Protein AF-A0A939UMG5-F1 (afdb_monomer_lite)

Structure (mmCIF, N/CA/C/O backbone):
data_AF-A0A939UMG5-F1
#
_entry.id   AF-A0A939UMG5-F1
#
loop_
_atom_site.group_PDB
_atom_site.id
_atom_site.type_symbol
_atom_site.label_atom_id
_atom_site.label_alt_id
_atom_site.label_comp_id
_atom_site.label_asym_id
_atom_site.label_entity_id
_atom_site.label_seq_id
_atom_site.pdbx_PDB_ins_code
_atom_site.Cartn_x
_atom_site.Cartn_y
_atom_site.Cartn_z
_atom_site.occupancy
_atom_site.B_iso_or_equiv
_atom_site.auth_seq_id
_atom_site.auth_comp_id
_atom_site.auth_asym_id
_atom_site.auth_atom_id
_atom_site.pdbx_PDB_model_num
ATOM 1 N N . MET A 1 1 ? -20.425 -11.086 -0.701 1.00 51.06 1 MET A N 1
ATOM 2 C CA . MET A 1 1 ? -19.229 -10.986 0.169 1.00 51.06 1 MET A CA 1
ATOM 3 C C . MET A 1 1 ? -19.312 -9.875 1.226 1.00 51.06 1 MET A C 1
ATOM 5 O O . MET A 1 1 ? -18.709 -10.043 2.275 1.00 51.06 1 MET A O 1
ATOM 9 N N . HIS A 1 2 ? -20.118 -8.818 1.044 1.00 55.41 2 HIS A N 1
ATOM 10 C CA . HIS A 1 2 ? -20.210 -7.667 1.972 1.00 55.41 2 HIS A CA 1
ATOM 11 C C . HIS A 1 2 ? -20.643 -7.969 3.425 1.00 55.41 2 HIS A C 1
ATOM 13 O O . HIS A 1 2 ? -20.358 -7.189 4.329 1.00 55.41 2 HIS A O 1
ATOM 19 N N . SER A 1 3 ? -21.323 -9.092 3.695 1.00 56.47 3 SER A N 1
ATOM 20 C CA . SER A 1 3 ? -21.768 -9.406 5.064 1.00 56.47 3 SER A CA 1
ATOM 21 C C . SER A 1 3 ? -20.622 -9.811 5.996 1.00 56.47 3 SER A C 1
ATOM 23 O O . SER A 1 3 ? -20.719 -9.555 7.191 1.00 56.47 3 SER A O 1
ATOM 25 N N . LEU A 1 4 ? -19.566 -10.456 5.486 1.00 62.69 4 LEU A N 1
ATOM 26 C CA . LEU A 1 4 ? -18.461 -10.941 6.323 1.00 62.69 4 LEU A CA 1
ATOM 27 C C . LEU A 1 4 ? -17.476 -9.820 6.663 1.00 62.69 4 LEU A C 1
ATOM 29 O O . LEU A 1 4 ? -17.076 -9.707 7.819 1.00 62.69 4 LEU A O 1
ATOM 33 N N . ASP A 1 5 ? -17.165 -8.952 5.699 1.00 66.94 5 ASP A N 1
ATOM 34 C CA . ASP A 1 5 ? -16.306 -7.782 5.919 1.00 66.94 5 ASP A CA 1
ATOM 35 C C . ASP A 1 5 ? -16.873 -6.857 7.011 1.00 66.94 5 ASP A C 1
ATOM 37 O O . ASP A 1 5 ? -16.186 -6.480 7.961 1.00 66.94 5 ASP A O 1
ATOM 41 N N . ASN A 1 6 ? -18.182 -6.595 6.973 1.00 71.06 6 ASN A N 1
ATOM 42 C CA . ASN A 1 6 ? -18.859 -5.810 8.006 1.00 71.06 6 ASN A CA 1
ATOM 43 C C . ASN A 1 6 ? -18.797 -6.459 9.401 1.00 71.06 6 ASN A C 1
ATOM 45 O O . ASN A 1 6 ? -18.692 -5.759 10.409 1.00 71.06 6 ASN A O 1
ATOM 49 N N . ILE A 1 7 ? -18.827 -7.792 9.492 1.00 79.19 7 ILE A N 1
ATOM 50 C CA . ILE A 1 7 ? -18.702 -8.501 10.775 1.00 79.19 7 ILE A CA 1
ATOM 51 C C . ILE A 1 7 ? -17.271 -8.396 11.307 1.00 79.19 7 ILE A C 1
ATOM 53 O O . ILE A 1 7 ? -17.081 -8.098 12.489 1.00 79.19 7 ILE A O 1
ATOM 57 N N . VAL A 1 8 ? -16.272 -8.623 10.449 1.00 80.12 8 VAL A N 1
ATOM 58 C CA . VAL A 1 8 ? -14.850 -8.550 10.815 1.00 80.12 8 VAL A CA 1
ATOM 59 C C . VAL A 1 8 ? -14.499 -7.137 11.266 1.00 80.12 8 VAL A C 1
ATOM 61 O O . VAL A 1 8 ? -14.010 -6.960 12.378 1.00 80.12 8 VAL A O 1
ATOM 64 N N . THR A 1 9 ? -14.851 -6.119 10.487 1.00 75.44 9 THR A N 1
ATOM 65 C CA . THR A 1 9 ? -14.602 -4.711 10.834 1.00 75.44 9 THR A CA 1
ATOM 66 C C . THR A 1 9 ? -15.313 -4.286 12.117 1.00 75.44 9 THR A C 1
ATOM 68 O O . THR A 1 9 ? -14.725 -3.597 12.949 1.00 75.44 9 THR A O 1
ATOM 71 N N . THR A 1 10 ? -16.547 -4.743 12.349 1.00 79.31 10 THR A N 1
ATOM 72 C CA . THR A 1 10 ? -17.262 -4.470 13.606 1.00 79.31 10 THR A CA 1
ATOM 73 C C . THR A 1 10 ? -16.567 -5.111 14.806 1.00 79.31 10 THR A C 1
ATOM 75 O O . THR A 1 10 ? -16.496 -4.500 15.873 1.00 79.31 10 THR A O 1
ATOM 78 N N . LYS A 1 11 ? -16.039 -6.334 14.662 1.00 80.81 11 LYS A N 1
ATOM 79 C CA . LYS A 1 11 ? -15.252 -6.980 15.722 1.00 80.81 11 LYS A CA 1
ATOM 80 C C . LYS A 1 11 ? -13.907 -6.284 15.937 1.00 80.81 11 LYS A C 1
ATOM 82 O O . LYS A 1 11 ? -13.538 -6.071 17.086 1.00 80.81 11 LYS A O 1
ATOM 87 N N . LEU A 1 12 ? -13.232 -5.860 14.869 1.00 80.12 12 LEU A N 1
ATOM 88 C CA . LEU A 1 12 ? -11.976 -5.107 14.947 1.00 80.12 12 LEU A CA 1
ATOM 89 C C . LEU A 1 12 ? -12.153 -3.775 15.685 1.00 80.12 12 LEU A C 1
ATOM 91 O O . LEU A 1 12 ? -11.343 -3.445 16.541 1.00 80.12 12 LEU A O 1
ATOM 95 N N . LYS A 1 13 ? -13.261 -3.057 15.454 1.00 77.50 13 LYS A N 1
ATOM 96 C CA . LYS A 1 13 ? -13.594 -1.831 16.207 1.00 77.50 13 LYS A CA 1
ATOM 97 C C . LYS A 1 13 ? -13.796 -2.070 17.706 1.00 77.50 13 LYS A C 1
ATOM 99 O O . LYS A 1 13 ? -13.646 -1.143 18.493 1.00 77.50 13 LYS A O 1
ATOM 104 N N . LYS A 1 14 ? -14.161 -3.291 18.110 1.00 82.75 14 LYS A N 1
ATOM 105 C CA . LYS A 1 14 ? -14.330 -3.670 19.522 1.00 82.75 14 LYS A CA 1
ATOM 106 C C . LYS A 1 14 ? -13.019 -4.109 20.182 1.00 82.75 14 LYS A C 1
ATOM 108 O O . LYS A 1 14 ? -12.993 -4.252 21.405 1.00 82.75 14 LYS A O 1
ATOM 113 N N . TRP A 1 15 ? -11.955 -4.329 19.410 1.00 83.06 15 TRP A N 1
ATOM 114 C CA . TRP A 1 15 ? -10.658 -4.736 19.938 1.00 83.06 15 TRP A CA 1
ATOM 115 C C . TRP A 1 15 ? -9.959 -3.547 20.605 1.00 83.06 15 TRP A C 1
ATOM 117 O O . TRP A 1 15 ? -9.555 -2.584 19.955 1.00 83.06 15 TRP A O 1
ATOM 127 N N . GLN A 1 16 ? -9.833 -3.624 21.930 1.00 81.62 16 GLN A N 1
ATOM 128 C CA . GLN A 1 16 ? -9.319 -2.536 22.765 1.00 81.62 16 GLN A CA 1
ATOM 129 C C . GLN A 1 16 ? -7.852 -2.196 22.474 1.00 81.62 16 GLN A C 1
ATOM 131 O O . GLN A 1 16 ? -7.505 -1.021 22.430 1.00 81.62 16 GLN A O 1
ATOM 136 N N . GLU A 1 17 ? -7.000 -3.196 22.228 1.00 80.25 17 GLU A N 1
ATOM 137 C CA . GLU A 1 17 ? -5.571 -2.978 21.952 1.00 80.25 17 GLU A CA 1
ATOM 138 C C . GLU A 1 17 ? -5.366 -2.234 20.632 1.00 80.25 17 GLU A C 1
ATOM 140 O O . GLU A 1 17 ? -4.631 -1.252 20.582 1.00 80.25 17 GLU A O 1
ATOM 145 N N . LEU A 1 18 ? -6.092 -2.632 19.582 1.00 81.19 18 LEU A N 1
ATOM 146 C CA . LEU A 1 18 ? -6.075 -1.938 18.296 1.00 81.19 18 LEU A CA 1
ATOM 147 C C . LEU A 1 18 ? -6.561 -0.490 18.454 1.00 81.19 18 LEU A C 1
ATOM 149 O O . LEU A 1 18 ? -5.918 0.434 17.959 1.00 81.19 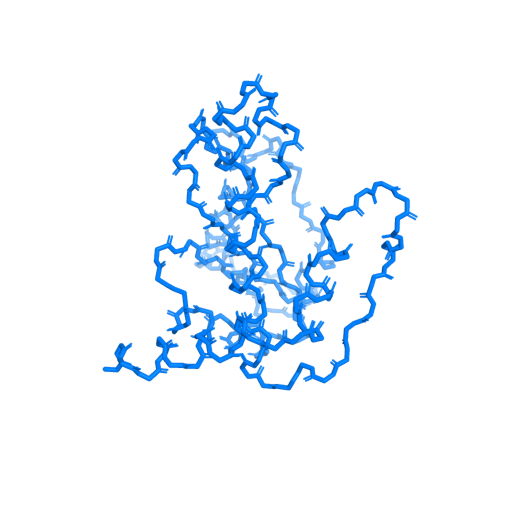18 LEU A O 1
ATOM 153 N N . GLY A 1 19 ? -7.657 -0.272 19.187 1.00 79.62 19 GLY A N 1
ATOM 154 C CA . GLY A 1 19 ? -8.150 1.073 19.495 1.00 79.62 19 GLY A CA 1
ATOM 155 C C . GLY A 1 19 ? -7.126 1.928 20.251 1.00 79.62 19 GLY A C 1
ATOM 156 O O . GLY A 1 19 ? -6.932 3.098 19.911 1.00 79.62 19 GLY A O 1
ATOM 157 N N . ALA A 1 20 ? -6.422 1.339 21.222 1.00 81.25 20 ALA A N 1
ATOM 158 C CA . ALA A 1 20 ? -5.357 2.004 21.967 1.00 81.25 20 ALA A CA 1
ATOM 159 C C . ALA A 1 20 ? -4.198 2.414 21.042 1.00 81.25 20 ALA A C 1
ATOM 161 O O . ALA A 1 20 ? -3.797 3.580 21.060 1.00 81.25 20 ALA A O 1
ATOM 162 N N . VAL A 1 21 ? -3.736 1.515 20.164 1.00 81.62 21 VAL A N 1
ATOM 163 C CA . VAL A 1 21 ? -2.689 1.809 19.168 1.00 81.62 21 VAL A CA 1
ATOM 164 C C . VAL A 1 21 ? -3.125 2.928 18.218 1.00 81.62 21 VAL A C 1
ATOM 166 O O . VAL A 1 21 ? -2.378 3.883 18.021 1.00 81.62 21 VAL A O 1
ATOM 169 N N . LEU A 1 22 ? -4.347 2.874 17.678 1.00 80.19 22 LEU A N 1
ATOM 170 C CA . LEU A 1 22 ? -4.861 3.903 16.763 1.00 80.19 22 LEU A CA 1
ATOM 171 C C . LEU A 1 22 ? -5.002 5.278 17.423 1.00 80.19 22 LEU A C 1
ATOM 173 O O . LEU A 1 22 ? -4.745 6.303 16.787 1.00 80.19 22 LEU A O 1
ATOM 177 N N . SER A 1 23 ? -5.419 5.313 18.690 1.00 76.81 23 SER A N 1
ATOM 178 C CA . SER A 1 23 ? -5.499 6.563 19.447 1.00 76.81 23 SER A CA 1
ATOM 179 C C . SER A 1 23 ? -4.111 7.159 19.697 1.00 76.81 23 SER A C 1
ATOM 181 O O . SER A 1 23 ? -3.932 8.362 19.504 1.00 76.81 23 SER A O 1
ATOM 183 N N . GLY A 1 24 ? -3.124 6.310 20.012 1.00 74.94 24 GLY A N 1
ATOM 184 C CA . GLY A 1 24 ? -1.731 6.698 20.221 1.00 74.94 24 GLY A CA 1
ATOM 185 C C . GLY A 1 24 ? -1.027 7.180 18.952 1.00 74.94 24 GLY A C 1
ATOM 186 O O . GLY A 1 24 ? -0.290 8.155 19.014 1.00 74.94 24 GLY A O 1
ATOM 187 N N . LEU A 1 25 ? -1.303 6.572 17.791 1.00 73.81 25 LEU A N 1
ATOM 188 C CA . LEU A 1 25 ? -0.665 6.938 16.516 1.00 73.81 25 LEU A CA 1
ATOM 189 C C . LEU A 1 25 ? -1.085 8.323 15.990 1.00 73.81 25 LEU A C 1
ATOM 191 O O . LEU A 1 25 ? -0.503 8.825 15.033 1.00 73.81 25 LEU A O 1
ATOM 195 N N . GLY A 1 26 ? -2.135 8.920 16.562 1.00 61.84 26 GLY A N 1
ATOM 196 C CA . GLY A 1 26 ? -2.707 10.177 16.089 1.00 61.84 26 GLY A CA 1
ATOM 197 C C . GLY A 1 26 ? -2.912 11.238 17.166 1.00 61.84 26 GLY A C 1
ATOM 198 O O . GLY A 1 26 ? -3.745 12.116 16.936 1.00 61.84 26 GLY A O 1
ATOM 199 N N . GLN A 1 27 ? -2.250 11.127 18.320 1.00 59.72 27 GLN A N 1
ATOM 200 C CA . GLN A 1 27 ? -2.218 12.158 19.360 1.00 59.72 27 GLN A CA 1
ATOM 201 C C . GLN A 1 27 ? -0.785 12.675 19.548 1.00 59.72 27 GLN A C 1
ATOM 203 O O . GLN A 1 27 ? 0.095 11.918 19.940 1.00 59.72 27 GLN A O 1
ATOM 208 N N . ASP A 1 28 ? -0.632 13.977 19.307 1.00 50.16 28 ASP A N 1
ATOM 209 C CA . ASP A 1 28 ? 0.455 14.874 19.710 1.00 50.16 28 ASP A CA 1
ATOM 210 C C . ASP A 1 28 ? 1.895 14.603 19.246 1.00 50.16 28 ASP A C 1
ATOM 212 O O . ASP A 1 28 ? 2.455 13.512 19.330 1.00 50.16 28 ASP A O 1
ATOM 216 N N . GLU A 1 29 ? 2.530 15.713 18.864 1.00 53.00 29 GLU A N 1
ATOM 217 C CA . GLU A 1 29 ? 3.898 15.928 18.366 1.00 53.00 29 GLU A CA 1
ATOM 218 C C . GLU A 1 29 ? 5.032 15.421 19.291 1.00 53.00 29 GLU A C 1
ATOM 220 O O . GLU A 1 29 ? 6.209 15.641 19.012 1.00 53.00 29 GLU A O 1
ATOM 225 N N . GLY A 1 30 ? 4.701 14.735 20.392 1.00 51.31 30 GLY A N 1
ATOM 226 C CA . GLY A 1 30 ? 5.636 14.269 21.419 1.00 51.31 30 GLY A CA 1
ATOM 227 C C . GLY A 1 30 ? 5.648 12.759 21.686 1.00 51.31 30 GLY A C 1
ATOM 228 O O . GLY A 1 30 ? 6.542 12.293 22.394 1.00 51.31 30 GLY A O 1
ATOM 229 N N . ARG A 1 31 ? 4.714 11.959 21.143 1.00 54.28 31 ARG A N 1
ATOM 230 C CA . ARG A 1 31 ? 4.750 10.490 21.287 1.00 54.28 31 ARG A CA 1
ATOM 231 C C . ARG A 1 31 ? 5.284 9.800 20.031 1.00 54.28 31 ARG A C 1
ATOM 233 O O . ARG A 1 31 ? 4.555 9.446 19.117 1.00 54.28 31 ARG A O 1
ATOM 240 N N . ALA A 1 32 ? 6.602 9.598 20.087 1.00 62.22 32 ALA A N 1
ATOM 241 C CA . ALA A 1 32 ? 7.377 8.455 19.603 1.00 62.22 32 ALA A CA 1
ATOM 242 C C . ALA A 1 32 ? 7.017 7.901 18.216 1.00 62.22 32 ALA A C 1
ATOM 244 O O . ALA A 1 32 ? 6.657 6.737 18.059 1.00 62.22 32 ALA A O 1
ATOM 245 N N . PHE A 1 33 ? 7.232 8.715 17.186 1.00 65.19 33 PHE A N 1
ATOM 246 C CA . PHE A 1 33 ? 7.775 8.151 15.958 1.00 65.19 33 PHE A CA 1
ATOM 247 C C . PHE A 1 33 ? 9.258 7.813 16.211 1.00 65.19 33 PHE A C 1
ATOM 249 O O . PHE A 1 33 ? 9.984 8.687 16.695 1.00 65.19 33 PHE A O 1
ATOM 256 N N . PRO A 1 34 ? 9.734 6.593 15.911 1.00 80.12 34 PRO A N 1
ATOM 257 C CA . PRO A 1 34 ? 9.029 5.470 15.284 1.00 80.12 34 PRO A CA 1
ATOM 258 C C . PRO A 1 34 ? 8.165 4.655 16.266 1.00 80.12 34 PRO A C 1
ATOM 260 O O . PRO A 1 34 ? 8.594 4.354 17.378 1.00 80.12 34 PRO A O 1
ATOM 263 N N . ALA A 1 35 ? 6.978 4.234 15.815 1.00 81.69 35 ALA A N 1
ATOM 264 C CA . ALA A 1 35 ? 6.119 3.294 16.534 1.00 81.69 35 ALA A CA 1
ATOM 265 C C . ALA A 1 35 ? 6.285 1.884 15.949 1.00 81.69 35 ALA A C 1
ATOM 267 O O . ALA A 1 35 ? 6.103 1.686 14.747 1.00 81.69 35 ALA A O 1
ATOM 268 N N . GLN A 1 36 ? 6.623 0.910 16.794 1.00 83.38 36 GLN A N 1
ATOM 269 C CA . GLN A 1 36 ? 6.708 -0.498 16.408 1.00 83.38 36 GLN A CA 1
ATOM 270 C C . GLN A 1 36 ? 5.373 -1.182 16.700 1.00 83.38 36 GLN A C 1
ATOM 272 O O . GLN A 1 36 ? 4.881 -1.139 17.826 1.00 83.38 36 GLN A O 1
ATOM 277 N N . ILE A 1 37 ? 4.786 -1.789 15.671 1.00 85.12 37 ILE A N 1
ATOM 278 C CA . ILE A 1 37 ? 3.544 -2.554 15.772 1.00 85.12 37 ILE A CA 1
ATOM 279 C C . ILE A 1 37 ? 3.890 -4.010 15.486 1.00 85.12 37 ILE A C 1
ATOM 281 O O . ILE A 1 37 ? 4.468 -4.318 14.446 1.00 85.12 37 ILE A O 1
ATOM 285 N N . GLU A 1 38 ? 3.548 -4.892 16.415 1.00 85.38 38 GLU A N 1
ATOM 286 C CA . GLU A 1 38 ? 3.792 -6.331 16.315 1.00 85.38 38 GLU A CA 1
ATOM 287 C C . GLU A 1 38 ? 2.476 -7.084 16.081 1.00 85.38 38 GLU A C 1
ATOM 289 O O . GLU A 1 38 ? 1.393 -6.561 16.345 1.00 85.38 38 GLU A O 1
ATOM 294 N N . GLY A 1 39 ? 2.562 -8.314 15.565 1.00 84.38 39 GLY A N 1
ATOM 295 C CA . GLY A 1 39 ? 1.396 -9.186 15.362 1.00 84.38 39 GLY A CA 1
ATOM 296 C C . GLY A 1 39 ? 0.527 -8.855 14.142 1.00 84.38 39 GLY A C 1
ATOM 297 O O . GLY A 1 39 ? -0.603 -9.334 14.045 1.00 84.38 39 GLY A O 1
ATOM 298 N N . LEU A 1 40 ? 1.026 -8.040 13.207 1.00 85.69 40 LEU A N 1
ATOM 299 C CA . LEU A 1 40 ? 0.376 -7.808 11.916 1.00 85.69 40 LEU A CA 1
ATOM 300 C C . LEU A 1 40 ? 0.783 -8.898 10.920 1.00 85.69 40 LEU A C 1
ATOM 302 O O . LEU A 1 40 ? 1.707 -8.707 10.134 1.00 85.69 40 LEU A O 1
ATOM 306 N N . ASP A 1 41 ? 0.069 -10.021 10.943 1.00 85.62 41 ASP A N 1
ATOM 307 C CA . ASP A 1 41 ? 0.304 -11.126 10.011 1.00 85.62 41 ASP A CA 1
ATOM 308 C C . ASP A 1 41 ? -0.712 -11.145 8.859 1.00 85.62 41 ASP A C 1
ATOM 310 O O . ASP A 1 41 ? -1.920 -10.947 9.043 1.00 85.62 41 ASP A O 1
ATOM 314 N N . GLY A 1 42 ? -0.211 -11.414 7.650 1.00 85.56 42 GLY A N 1
ATOM 315 C CA . GLY A 1 42 ? -1.010 -11.530 6.430 1.00 85.56 42 GLY A CA 1
ATOM 316 C C . GLY A 1 42 ? -1.847 -10.280 6.144 1.00 85.56 42 GLY A C 1
ATOM 317 O O . GLY A 1 42 ? -1.355 -9.153 6.189 1.00 85.56 42 GLY A O 1
ATOM 318 N N . SER A 1 43 ? -3.143 -10.477 5.899 1.00 86.06 43 SER A N 1
ATOM 319 C CA . SER A 1 43 ? -4.067 -9.399 5.536 1.00 86.06 43 SER A CA 1
ATOM 320 C C . SER A 1 43 ? -4.452 -8.486 6.708 1.00 86.06 43 SER A C 1
ATOM 322 O O . SER A 1 43 ? -5.195 -7.528 6.517 1.00 86.06 43 SER A O 1
ATOM 324 N N . LEU A 1 44 ? -3.999 -8.740 7.944 1.00 88.06 44 LEU A N 1
ATOM 325 C CA . LEU A 1 44 ? -4.307 -7.853 9.077 1.00 88.06 44 LEU A CA 1
ATOM 326 C C . LEU A 1 44 ? -3.731 -6.446 8.886 1.00 88.06 44 LEU A C 1
ATOM 328 O O . LEU A 1 44 ? -4.325 -5.475 9.359 1.00 88.06 44 LEU A O 1
ATOM 332 N N . ALA A 1 45 ? -2.630 -6.318 8.142 1.00 89.62 45 ALA A N 1
ATOM 333 C CA . ALA A 1 45 ? -2.046 -5.028 7.798 1.00 89.62 45 ALA A CA 1
ATOM 334 C C . ALA A 1 45 ? -3.029 -4.132 7.017 1.00 89.62 45 ALA A C 1
ATOM 336 O O . ALA A 1 45 ? -3.161 -2.949 7.330 1.00 89.62 45 ALA A O 1
ATOM 337 N N . SER A 1 46 ? -3.784 -4.675 6.054 1.00 91.06 46 SER A N 1
ATOM 338 C CA . SER A 1 46 ? -4.751 -3.891 5.268 1.00 91.06 46 SER A CA 1
ATOM 339 C C . SER A 1 46 ? -5.958 -3.455 6.109 1.00 91.06 46 SER A C 1
ATOM 341 O O . SER A 1 46 ? -6.385 -2.299 6.035 1.00 91.06 46 SER A O 1
ATOM 343 N N . PHE A 1 47 ? -6.454 -4.329 6.992 1.00 89.25 47 PHE A N 1
ATOM 344 C CA . PHE A 1 47 ? -7.494 -3.980 7.967 1.00 89.25 47 PHE A CA 1
ATOM 345 C C . PHE A 1 47 ? -7.034 -2.908 8.958 1.00 89.25 47 PHE A C 1
ATOM 347 O O . PHE A 1 47 ? -7.814 -2.017 9.306 1.00 89.25 47 PHE A O 1
ATOM 354 N N . PHE A 1 48 ? -5.773 -2.963 9.388 1.00 89.56 48 PHE A N 1
ATOM 355 C CA . PHE A 1 48 ? -5.183 -1.938 10.239 1.00 89.56 48 PHE A CA 1
ATOM 356 C C . PHE A 1 48 ? -5.138 -0.582 9.526 1.00 89.56 48 PHE A C 1
ATOM 358 O O . PHE A 1 48 ? -5.623 0.409 10.073 1.00 89.56 48 PHE A O 1
ATOM 365 N N . VAL A 1 49 ? -4.642 -0.536 8.282 1.00 90.31 49 VAL A N 1
ATOM 366 C CA . VAL A 1 49 ? -4.617 0.702 7.484 1.00 90.31 49 VAL A CA 1
ATOM 367 C C . VAL A 1 49 ? -6.033 1.252 7.290 1.00 90.31 49 VAL A C 1
ATOM 369 O O . VAL A 1 49 ? -6.238 2.459 7.407 1.00 90.31 49 VAL A O 1
ATOM 372 N N . ARG A 1 50 ? -7.038 0.392 7.079 1.00 89.06 50 ARG A N 1
ATOM 373 C CA . ARG A 1 50 ? -8.446 0.818 6.971 1.00 89.06 50 ARG A CA 1
ATOM 374 C C . ARG A 1 50 ? -8.939 1.466 8.252 1.00 89.06 50 ARG A C 1
ATOM 376 O O . ARG A 1 50 ? -9.482 2.566 8.209 1.00 89.06 50 ARG A O 1
ATOM 383 N N . ALA A 1 51 ? -8.726 0.811 9.389 1.00 87.31 51 ALA A N 1
ATOM 384 C CA . ALA A 1 51 ? -9.145 1.342 10.678 1.00 87.31 51 ALA A CA 1
ATOM 385 C C . ALA A 1 51 ? -8.429 2.667 11.009 1.00 87.31 51 ALA A C 1
ATOM 387 O O . ALA A 1 51 ? -9.047 3.587 11.549 1.00 87.31 51 ALA A O 1
ATOM 388 N N . PHE A 1 52 ? -7.155 2.795 10.626 1.00 87.31 52 PHE A N 1
ATOM 389 C CA . PHE A 1 52 ? -6.398 4.037 10.749 1.00 87.31 52 PHE A CA 1
ATOM 390 C C . PHE A 1 52 ? -6.984 5.164 9.886 1.00 87.31 52 PHE A C 1
ATOM 392 O O . PHE A 1 52 ? -7.248 6.253 10.402 1.00 87.31 52 PHE A O 1
ATOM 399 N N . LEU A 1 53 ? -7.251 4.904 8.603 1.00 88.69 53 LEU A N 1
ATOM 400 C CA . LEU A 1 53 ? -7.844 5.881 7.685 1.00 88.69 53 LEU A CA 1
ATOM 401 C C . LEU A 1 53 ? -9.247 6.321 8.122 1.00 88.69 53 LEU A C 1
ATOM 403 O O . LEU A 1 53 ? -9.541 7.517 8.098 1.00 88.69 53 LEU A O 1
ATOM 407 N N . ASP A 1 54 ? -10.089 5.394 8.583 1.00 86.06 54 ASP A N 1
ATOM 408 C CA . ASP A 1 54 ? -11.419 5.700 9.128 1.00 86.06 54 ASP A CA 1
ATOM 409 C C . ASP A 1 54 ? -11.328 6.629 10.351 1.00 86.06 54 ASP A C 1
ATOM 411 O O . ASP A 1 54 ? -12.115 7.575 10.496 1.00 86.06 54 ASP A O 1
ATOM 415 N N . GLY A 1 55 ? -10.336 6.395 11.216 1.00 83.31 55 GLY A N 1
ATOM 416 C CA . GLY A 1 55 ? -10.038 7.251 12.361 1.00 83.31 55 GLY A CA 1
ATOM 417 C C . GLY A 1 55 ? -9.618 8.662 11.942 1.00 83.31 55 GLY A C 1
ATOM 418 O O . GLY A 1 55 ? -10.161 9.644 12.452 1.00 83.31 55 GLY A O 1
ATOM 419 N N . GLN A 1 56 ? -8.704 8.783 10.976 1.00 82.88 56 GLN A N 1
ATOM 420 C CA . GLN A 1 56 ? -8.245 10.081 10.462 1.00 82.88 56 GLN A CA 1
ATOM 421 C C . GLN A 1 56 ? -9.359 10.848 9.739 1.00 82.88 56 GLN A C 1
ATOM 423 O O . GLN A 1 56 ? -9.519 12.054 9.937 1.00 82.88 56 GLN A O 1
ATOM 428 N N . LYS A 1 57 ? -10.187 10.151 8.954 1.00 84.00 57 LYS A N 1
ATOM 429 C CA . LYS A 1 57 ? -11.348 10.739 8.278 1.00 84.00 57 LYS A CA 1
ATOM 430 C C . LYS A 1 57 ? -12.350 11.296 9.285 1.00 84.00 57 LYS A C 1
ATOM 432 O O . LYS A 1 57 ? -12.804 12.427 9.131 1.00 84.00 57 LYS A O 1
ATOM 437 N N . SER A 1 58 ? -12.638 10.544 10.347 1.00 82.12 58 SER A N 1
ATOM 438 C CA . SER A 1 58 ? -13.531 10.991 11.423 1.00 82.12 58 SER A CA 1
ATOM 439 C C . SER A 1 58 ? -12.991 12.242 12.126 1.00 82.12 58 SER A C 1
ATOM 441 O O . SER A 1 58 ? -13.740 13.197 12.326 1.00 82.12 58 SER A O 1
ATOM 443 N N . LYS A 1 59 ? -11.682 12.289 12.420 1.00 80.19 59 LYS A N 1
ATOM 444 C CA . LYS A 1 59 ? -11.017 13.471 12.999 1.00 80.19 59 LYS A CA 1
ATOM 445 C C . LYS A 1 59 ? -11.092 14.693 12.079 1.00 80.19 59 LYS A C 1
ATOM 447 O O . LYS A 1 59 ? -11.381 15.789 12.550 1.00 80.19 59 LYS A O 1
ATOM 452 N N . LYS A 1 60 ? -10.886 14.516 10.770 1.00 79.00 60 LYS A N 1
ATOM 453 C CA . LYS A 1 60 ? -11.025 15.598 9.781 1.00 79.00 60 LYS A CA 1
ATOM 454 C C . LYS A 1 60 ? -12.434 16.158 9.699 1.00 79.00 60 LYS A C 1
ATOM 456 O O . LYS A 1 60 ? -12.595 17.374 9.668 1.00 79.00 60 LYS A O 1
ATOM 461 N N . ILE A 1 61 ? -13.439 15.285 9.675 1.00 82.06 61 ILE A N 1
ATOM 462 C CA . ILE A 1 61 ? -14.848 15.693 9.658 1.00 82.06 61 ILE A CA 1
ATOM 463 C C . ILE A 1 61 ? -15.170 16.497 10.920 1.00 82.06 61 ILE A C 1
ATOM 465 O O . ILE A 1 61 ? -15.795 17.549 10.825 1.00 82.06 61 ILE A O 1
ATOM 469 N N . GLN A 1 62 ? -14.695 16.050 12.085 1.00 81.19 62 GLN A N 1
ATOM 470 C CA . GLN A 1 62 ? -14.864 16.788 13.337 1.00 81.19 62 GLN A CA 1
ATOM 471 C C . GLN A 1 62 ? -14.170 18.158 13.284 1.00 81.19 62 GLN A C 1
ATOM 473 O O . GLN A 1 62 ? -14.814 19.167 13.551 1.00 81.19 62 GLN A O 1
ATOM 478 N N . ALA A 1 63 ? -12.901 18.231 12.874 1.00 78.69 63 ALA A N 1
ATOM 479 C CA . ALA A 1 63 ? -12.181 19.505 12.760 1.00 78.69 63 ALA A CA 1
ATOM 480 C C . ALA A 1 63 ? -12.891 20.496 11.816 1.00 78.69 63 ALA A C 1
ATOM 482 O O . ALA A 1 63 ? -13.083 21.662 12.153 1.00 78.69 63 ALA A O 1
ATOM 483 N N . ALA A 1 64 ? -13.377 20.007 10.672 1.00 76.25 64 ALA A N 1
ATOM 484 C CA . ALA A 1 64 ? -14.153 20.802 9.728 1.00 76.25 64 ALA A CA 1
ATOM 485 C C . ALA A 1 64 ? -15.482 21.322 10.303 1.00 76.25 64 ALA A C 1
ATOM 487 O O . ALA A 1 64 ? -15.872 22.450 10.010 1.00 76.25 64 ALA A O 1
ATOM 488 N N . GLN A 1 65 ? -16.181 20.521 11.114 1.00 77.38 65 GLN A N 1
ATOM 489 C CA . GLN A 1 65 ? -17.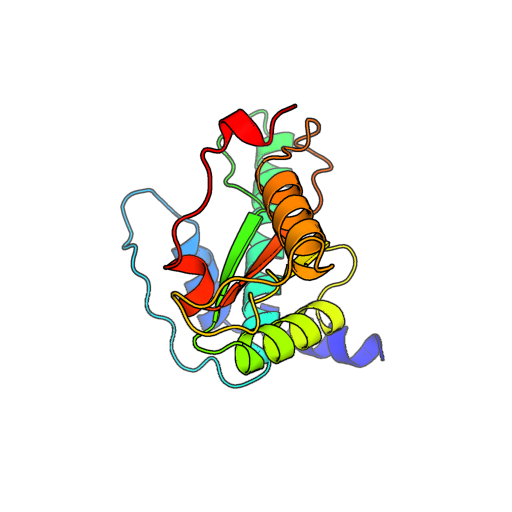444 20.918 11.751 1.00 77.38 65 GLN A CA 1
ATOM 490 C C . GLN A 1 65 ? -17.250 21.979 12.840 1.00 77.38 65 GLN A C 1
ATOM 492 O O . GLN A 1 65 ? -18.114 22.836 13.011 1.00 77.38 65 GLN A O 1
ATOM 497 N N . TYR A 1 66 ? -16.123 21.944 13.556 1.00 74.38 66 TYR A N 1
ATOM 498 C CA . TYR A 1 66 ? -15.824 22.871 14.653 1.00 74.38 66 TYR A CA 1
ATOM 499 C C . TYR A 1 66 ? -15.011 24.107 14.228 1.00 74.38 66 TYR A C 1
ATOM 501 O O . TYR A 1 66 ? -14.591 24.884 15.083 1.00 74.38 66 TYR A O 1
ATOM 509 N N . GLY A 1 67 ? -14.817 24.327 12.922 1.00 64.75 67 GLY A N 1
ATOM 510 C CA . GLY A 1 67 ? -14.212 25.551 12.383 1.00 64.75 67 GLY A CA 1
ATOM 511 C C . GLY A 1 67 ? -12.716 25.717 12.671 1.00 64.75 67 GLY A C 1
ATOM 512 O O . GLY A 1 67 ? -12.176 26.801 12.463 1.00 64.75 67 GLY A O 1
ATOM 513 N N . THR A 1 68 ? -12.038 24.669 13.142 1.00 63.81 68 THR A N 1
ATOM 514 C CA . THR A 1 68 ? -10.576 24.632 13.214 1.00 63.81 68 THR A CA 1
ATOM 515 C C . THR A 1 68 ? -9.997 24.404 11.819 1.00 63.81 68 THR A C 1
ATOM 517 O O . THR A 1 68 ? -10.628 23.773 10.970 1.00 63.81 68 THR A O 1
ATOM 520 N N . ASP A 1 69 ? -8.803 24.943 11.552 1.00 60.47 69 ASP A N 1
ATOM 521 C CA . ASP A 1 69 ? -8.155 24.839 10.241 1.00 60.47 69 ASP A CA 1
ATOM 522 C C . ASP A 1 69 ? -8.096 23.377 9.771 1.00 60.47 69 ASP A C 1
ATOM 524 O O . ASP A 1 69 ? -7.264 22.592 10.215 1.00 60.47 69 ASP A O 1
ATOM 528 N N . ALA A 1 70 ? -8.935 22.999 8.802 1.00 55.75 70 ALA A N 1
ATOM 529 C CA . ALA A 1 70 ? -8.983 21.635 8.260 1.00 55.75 70 ALA A CA 1
ATOM 530 C C . ALA A 1 70 ? -7.648 21.182 7.624 1.00 55.75 70 ALA A C 1
ATOM 532 O O . ALA A 1 70 ? -7.468 20.008 7.306 1.00 55.75 70 ALA A O 1
ATOM 533 N N . ARG A 1 71 ? -6.704 22.116 7.435 1.00 55.53 71 ARG A N 1
ATOM 534 C CA . ARG A 1 71 ? -5.329 21.866 6.985 1.00 55.53 71 ARG A CA 1
ATOM 535 C C . ARG A 1 71 ? -4.408 21.330 8.086 1.00 55.53 71 ARG A C 1
ATOM 537 O O . ARG A 1 71 ? -3.419 20.694 7.734 1.00 55.53 71 ARG A O 1
ATOM 544 N N . SER A 1 72 ? -4.701 21.584 9.366 1.00 56.59 72 SER A N 1
ATOM 545 C CA . SER A 1 72 ? -3.941 21.042 10.504 1.00 56.59 72 SER A CA 1
ATOM 546 C C . SER A 1 72 ? -4.414 19.642 10.908 1.00 56.59 72 SER A C 1
ATOM 548 O O . SER A 1 72 ? -3.664 18.881 11.515 1.00 56.59 72 SER A O 1
ATOM 550 N N . ALA A 1 73 ? -5.628 19.254 10.506 1.00 58.38 73 ALA A N 1
ATOM 551 C CA . ALA A 1 73 ? -6.101 17.880 10.600 1.00 58.38 73 ALA A CA 1
ATOM 552 C C . ALA A 1 73 ? -5.338 17.023 9.568 1.00 58.38 73 ALA A C 1
ATOM 554 O O . ALA A 1 73 ? -5.547 17.177 8.366 1.00 58.38 73 ALA A O 1
ATOM 555 N N . GLY A 1 74 ? -4.408 16.183 10.040 1.00 64.06 74 GLY A N 1
ATOM 556 C CA . GLY A 1 74 ? -3.367 15.479 9.267 1.00 64.06 74 GLY A CA 1
ATOM 557 C C . GLY A 1 74 ? -3.781 14.812 7.944 1.00 64.06 74 GLY A C 1
ATOM 558 O O . GLY A 1 74 ? -4.952 14.602 7.655 1.00 64.06 74 GLY A O 1
ATOM 559 N N . SER A 1 75 ? -2.820 14.485 7.074 1.00 74.44 75 SER A N 1
ATOM 560 C CA . SER A 1 75 ? -3.126 13.962 5.728 1.00 74.44 75 SER A CA 1
ATOM 561 C C . SER A 1 75 ? -3.955 12.661 5.748 1.00 74.44 75 SER A C 1
ATOM 563 O O . SER A 1 75 ? -3.805 11.841 6.645 1.00 74.44 75 SER A O 1
ATOM 565 N N . LEU A 1 76 ? -4.827 12.477 4.742 1.00 84.62 76 LEU A N 1
ATOM 566 C CA . LEU A 1 76 ? -5.511 11.191 4.477 1.00 84.62 76 LEU A CA 1
ATOM 567 C C . LEU A 1 76 ? -4.697 10.294 3.532 1.00 84.62 76 LEU A C 1
ATOM 569 O O . LEU A 1 76 ? -5.201 9.281 3.048 1.00 84.62 76 LEU A O 1
ATOM 573 N N . ASP A 1 77 ? -3.459 10.697 3.254 1.00 88.44 77 ASP A N 1
ATOM 574 C CA . ASP A 1 77 ? -2.534 9.960 2.414 1.00 88.44 77 ASP A CA 1
ATOM 575 C C . ASP A 1 77 ? -1.679 9.038 3.285 1.00 88.44 77 ASP A C 1
ATOM 577 O O . ASP A 1 77 ? -1.083 9.479 4.271 1.00 88.44 77 ASP A O 1
ATOM 581 N N . VAL A 1 78 ? -1.598 7.765 2.905 1.00 91.12 78 VAL A N 1
ATOM 582 C CA . VAL A 1 78 ? -0.761 6.757 3.566 1.00 91.12 78 VAL A CA 1
ATOM 583 C C . VAL A 1 78 ? 0.263 6.229 2.573 1.00 91.12 78 VAL A C 1
ATOM 585 O O . VAL A 1 78 ? -0.094 5.845 1.463 1.00 91.12 78 VAL A O 1
ATOM 588 N N . LEU A 1 79 ? 1.530 6.175 2.984 1.00 93.00 79 LEU A N 1
ATOM 589 C CA . LEU A 1 79 ? 2.594 5.491 2.252 1.00 93.00 79 LEU A CA 1
ATOM 590 C C . LEU A 1 79 ? 2.879 4.146 2.929 1.00 93.00 79 LEU A C 1
ATOM 592 O O . LEU A 1 79 ? 3.395 4.108 4.044 1.00 93.00 79 LEU A O 1
ATOM 596 N N . ALA A 1 80 ? 2.553 3.051 2.251 1.00 93.69 80 ALA A N 1
ATOM 597 C CA . ALA A 1 80 ? 2.884 1.696 2.661 1.00 93.69 80 ALA A CA 1
ATOM 598 C C . ALA A 1 80 ? 4.170 1.249 1.956 1.00 93.69 80 ALA A C 1
ATOM 600 O O . ALA A 1 80 ? 4.225 1.179 0.727 1.00 93.69 80 ALA A O 1
ATOM 601 N N . VAL A 1 81 ? 5.206 0.946 2.739 1.00 94.69 81 VAL A N 1
ATOM 602 C CA . VAL A 1 81 ? 6.491 0.456 2.228 1.00 94.69 81 VAL A CA 1
ATOM 603 C C . VAL A 1 81 ? 6.582 -1.042 2.485 1.00 94.69 81 VAL A C 1
ATOM 605 O O . VAL A 1 81 ? 6.573 -1.475 3.634 1.00 94.69 81 VAL A O 1
ATOM 608 N N . ALA A 1 82 ? 6.679 -1.826 1.418 1.00 93.62 82 ALA A N 1
ATOM 609 C CA . ALA A 1 82 ? 6.845 -3.271 1.476 1.00 93.62 82 ALA A CA 1
ATOM 610 C C . ALA A 1 82 ? 8.308 -3.665 1.224 1.00 93.62 82 ALA A C 1
ATOM 612 O O . ALA A 1 82 ? 9.035 -2.973 0.508 1.00 93.62 82 ALA A O 1
ATOM 613 N N . ALA A 1 83 ? 8.749 -4.787 1.797 1.00 92.25 83 ALA A N 1
ATOM 614 C CA . ALA A 1 83 ? 10.127 -5.252 1.650 1.00 92.25 83 ALA A CA 1
ATOM 615 C C . ALA A 1 83 ? 10.436 -5.698 0.212 1.00 92.25 83 ALA A C 1
ATOM 617 O O . ALA A 1 83 ? 11.483 -5.342 -0.335 1.00 92.25 83 ALA A O 1
ATOM 618 N N . THR A 1 84 ? 9.519 -6.447 -0.407 1.00 92.00 84 THR A N 1
ATOM 619 C CA . THR A 1 84 ? 9.668 -6.962 -1.772 1.00 92.00 84 THR A CA 1
ATOM 620 C C . THR A 1 84 ? 8.565 -6.467 -2.710 1.00 92.00 84 THR A C 1
ATOM 622 O O . THR A 1 84 ? 7.520 -5.973 -2.287 1.00 92.00 84 THR A O 1
ATOM 625 N N . GLU A 1 85 ? 8.785 -6.620 -4.020 1.00 90.12 85 GLU A N 1
ATOM 626 C CA . GLU A 1 85 ? 7.758 -6.341 -5.036 1.00 90.12 85 GLU A CA 1
ATOM 627 C C . GLU A 1 85 ? 6.543 -7.257 -4.886 1.00 90.12 85 GLU A C 1
ATOM 629 O O . GLU A 1 85 ? 5.418 -6.837 -5.149 1.00 90.12 85 GLU A O 1
ATOM 634 N N . ARG A 1 86 ? 6.764 -8.506 -4.458 1.00 91.44 86 ARG A N 1
ATOM 635 C CA . ARG A 1 86 ? 5.678 -9.461 -4.265 1.00 91.44 86 ARG A CA 1
ATOM 636 C C . ARG A 1 86 ? 4.790 -9.038 -3.101 1.00 91.44 86 ARG A C 1
ATOM 638 O O . ARG A 1 86 ? 3.583 -8.952 -3.285 1.00 91.44 86 ARG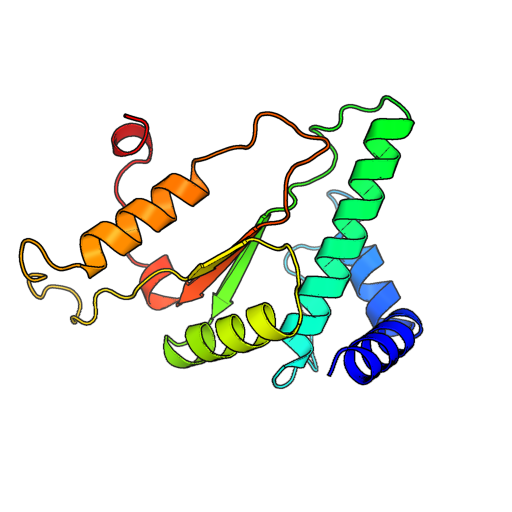 A O 1
ATOM 645 N N . ASP A 1 87 ? 5.398 -8.668 -1.977 1.00 91.81 87 ASP A N 1
ATOM 646 C CA . ASP A 1 87 ? 4.672 -8.183 -0.800 1.00 91.81 87 ASP A CA 1
ATOM 647 C C . ASP A 1 87 ? 3.880 -6.906 -1.113 1.00 91.81 87 ASP A C 1
ATOM 649 O O . ASP A 1 87 ? 2.765 -6.735 -0.635 1.00 91.81 87 ASP A O 1
ATOM 653 N N . ALA A 1 88 ? 4.427 -6.014 -1.949 1.00 92.44 88 ALA A N 1
ATOM 654 C CA . ALA A 1 88 ? 3.722 -4.813 -2.400 1.00 92.44 88 ALA A CA 1
ATOM 655 C C . ALA A 1 88 ? 2.460 -5.152 -3.215 1.00 92.44 88 ALA A C 1
ATOM 657 O O . ALA A 1 88 ? 1.417 -4.525 -3.030 1.00 92.44 88 ALA A O 1
ATOM 658 N N . LEU A 1 89 ? 2.546 -6.141 -4.111 1.00 92.25 89 LEU A N 1
ATOM 659 C CA . LEU A 1 89 ? 1.407 -6.597 -4.911 1.00 92.25 89 LEU A CA 1
ATOM 660 C C . LEU A 1 89 ? 0.356 -7.309 -4.057 1.00 92.25 89 LEU A C 1
ATOM 662 O O . LEU A 1 89 ? -0.832 -7.034 -4.218 1.00 92.25 89 LEU A O 1
ATOM 666 N N . ASP A 1 90 ? 0.788 -8.173 -3.140 1.00 92.81 90 ASP A N 1
ATOM 667 C CA . ASP A 1 90 ? -0.111 -8.882 -2.227 1.00 92.81 90 ASP A CA 1
ATOM 668 C C . ASP A 1 90 ? -0.830 -7.878 -1.303 1.00 92.81 90 ASP A C 1
ATOM 670 O O . ASP A 1 90 ? -2.056 -7.887 -1.202 1.00 92.81 90 ASP A O 1
ATOM 674 N N . LEU A 1 91 ? -0.100 -6.902 -0.746 1.00 92.44 91 LEU A N 1
ATOM 675 C CA . LEU A 1 91 ? -0.672 -5.826 0.068 1.00 92.44 91 LEU A CA 1
ATOM 676 C C . LEU A 1 91 ? -1.641 -4.946 -0.732 1.00 92.44 91 LEU A C 1
ATOM 678 O O . LEU A 1 91 ? -2.690 -4.562 -0.217 1.00 92.44 91 LEU A O 1
ATOM 682 N N . ARG A 1 92 ? -1.331 -4.636 -1.996 1.00 93.12 92 ARG A N 1
ATOM 683 C CA . ARG A 1 92 ? -2.248 -3.909 -2.884 1.00 93.12 92 ARG A CA 1
ATOM 684 C C . ARG A 1 92 ? -3.559 -4.675 -3.064 1.00 93.12 92 ARG A C 1
ATOM 686 O O . ARG A 1 92 ? -4.620 -4.073 -2.931 1.00 93.12 92 ARG A O 1
ATOM 693 N N . GLN A 1 93 ? -3.488 -5.968 -3.367 1.00 92.44 93 GLN A N 1
ATOM 694 C CA . GLN A 1 93 ? -4.672 -6.797 -3.587 1.00 92.44 93 GLN A CA 1
ATOM 695 C C . GLN A 1 93 ? -5.532 -6.898 -2.318 1.00 92.44 93 GLN A C 1
ATOM 697 O O . GLN A 1 93 ? -6.761 -6.795 -2.383 1.00 92.44 93 GLN A O 1
ATOM 702 N N . ASP A 1 94 ? -4.893 -7.030 -1.156 1.00 92.19 94 ASP A N 1
ATOM 703 C CA . ASP A 1 94 ? -5.577 -7.030 0.134 1.00 92.19 94 ASP A CA 1
ATOM 704 C C . ASP A 1 94 ? -6.271 -5.690 0.407 1.00 92.19 94 ASP A C 1
ATOM 706 O O . ASP A 1 94 ? -7.427 -5.664 0.831 1.00 92.19 94 ASP A O 1
ATOM 710 N N . LEU A 1 95 ? -5.600 -4.567 0.135 1.00 91.75 95 LEU A N 1
ATOM 711 C CA . LEU A 1 95 ? -6.189 -3.234 0.278 1.00 91.75 95 LEU A CA 1
ATOM 712 C C . LEU A 1 95 ? -7.376 -3.026 -0.669 1.00 91.75 95 LEU A C 1
ATOM 714 O O . LEU A 1 95 ? -8.409 -2.539 -0.222 1.00 91.75 95 LEU A O 1
ATOM 718 N N . GLU A 1 96 ? -7.257 -3.419 -1.941 1.00 91.69 96 GLU A N 1
ATOM 719 C CA . GLU A 1 96 ? -8.342 -3.325 -2.932 1.00 91.69 96 GLU A CA 1
ATOM 720 C C . GLU A 1 96 ? -9.558 -4.170 -2.522 1.00 91.69 96 GLU A C 1
ATOM 722 O O . GLU A 1 96 ? -10.697 -3.807 -2.806 1.00 91.69 96 GLU A O 1
ATOM 727 N N . THR A 1 97 ? -9.328 -5.279 -1.816 1.00 88.69 97 THR A N 1
ATOM 728 C CA . THR A 1 97 ? -10.399 -6.150 -1.313 1.00 88.69 97 THR A CA 1
ATOM 729 C C . THR A 1 97 ? -11.077 -5.573 -0.069 1.00 88.69 97 THR A C 1
ATOM 731 O O . THR A 1 97 ? -12.287 -5.711 0.104 1.00 88.69 97 THR A O 1
ATOM 734 N N . VAL A 1 98 ? -10.298 -4.963 0.828 1.00 87.06 98 VAL A N 1
ATOM 735 C CA . VAL A 1 98 ? -10.766 -4.502 2.143 1.00 87.06 98 VAL A CA 1
ATOM 736 C C . VAL A 1 98 ? -11.304 -3.070 2.100 1.00 87.06 98 VAL A C 1
ATOM 738 O O . VAL A 1 98 ? -12.102 -2.701 2.961 1.00 87.06 98 VAL A O 1
ATOM 741 N N . MET A 1 99 ? -10.887 -2.238 1.148 1.00 85.56 99 MET A N 1
ATOM 742 C CA . MET A 1 99 ? -11.253 -0.822 1.087 1.00 85.56 99 MET A CA 1
ATOM 743 C C . MET A 1 99 ? -12.088 -0.508 -0.153 1.00 85.56 99 MET A C 1
ATOM 745 O O . MET A 1 99 ? -11.607 -0.574 -1.277 1.00 85.56 99 MET A O 1
ATOM 749 N N . GLU A 1 100 ? -13.325 -0.061 0.058 1.00 83.69 100 GLU A N 1
ATOM 750 C CA . GLU A 1 100 ? -14.155 0.518 -1.001 1.00 83.69 100 GLU A CA 1
ATOM 751 C C . GLU A 1 100 ? -14.036 2.055 -0.982 1.00 83.69 100 GLU A C 1
ATOM 753 O O . GLU A 1 100 ? -14.076 2.681 0.079 1.00 83.69 100 GLU A O 1
ATOM 758 N N . GLY A 1 101 ? -13.898 2.682 -2.157 1.00 81.38 101 GLY A N 1
ATOM 759 C CA . GLY A 1 101 ? -13.861 4.148 -2.288 1.00 81.38 101 GLY A CA 1
ATOM 760 C C . GLY A 1 101 ? -12.555 4.821 -1.838 1.00 81.38 101 GLY A C 1
ATOM 761 O O . GLY A 1 101 ? -12.550 6.025 -1.574 1.00 81.38 101 GLY A O 1
ATOM 762 N N . VAL A 1 102 ? -11.464 4.058 -1.740 1.00 85.88 102 VAL A N 1
ATOM 763 C CA . VAL A 1 102 ? -10.100 4.546 -1.480 1.00 85.88 102 VAL A CA 1
ATOM 764 C C . VAL A 1 102 ? -9.292 4.438 -2.768 1.00 85.88 102 VAL A C 1
ATOM 766 O O . VAL A 1 102 ? -9.366 3.424 -3.462 1.00 85.88 102 VAL A O 1
ATOM 769 N N . GLU A 1 103 ? -8.515 5.468 -3.099 1.00 90.19 103 GLU A N 1
ATOM 770 C CA . GLU A 1 103 ? -7.617 5.394 -4.251 1.00 90.19 103 GLU A CA 1
ATOM 771 C C . GLU A 1 103 ? -6.322 4.684 -3.851 1.00 90.19 103 GLU A C 1
ATOM 773 O O . GLU A 1 103 ? -5.579 5.167 -2.994 1.00 90.19 103 GLU A O 1
ATOM 778 N N . ILE A 1 104 ? -6.040 3.539 -4.469 1.00 92.94 104 ILE A N 1
ATOM 779 C CA . ILE A 1 104 ? -4.836 2.752 -4.191 1.00 92.94 104 ILE A CA 1
ATOM 780 C C . ILE A 1 104 ? -3.912 2.837 -5.403 1.00 92.94 104 ILE A C 1
ATOM 782 O O . ILE A 1 104 ? -4.276 2.460 -6.517 1.00 92.94 104 ILE A O 1
ATOM 786 N N . TYR A 1 105 ? -2.697 3.324 -5.179 1.00 94.12 105 TYR A N 1
ATOM 787 C CA . TYR A 1 105 ? -1.664 3.463 -6.195 1.00 94.12 105 TYR A CA 1
ATOM 788 C C . TYR A 1 105 ? -0.468 2.600 -5.810 1.00 94.12 105 TYR A C 1
ATOM 790 O O . TYR A 1 105 ? 0.025 2.694 -4.692 1.00 94.12 105 TYR A O 1
ATOM 798 N N . CYS A 1 106 ? 0.035 1.785 -6.734 1.00 93.69 106 CYS A N 1
ATOM 799 C CA . CYS A 1 106 ? 1.239 0.985 -6.521 1.00 93.69 106 CYS A CA 1
ATOM 800 C C . CYS A 1 106 ? 2.335 1.451 -7.476 1.00 93.69 106 CYS A C 1
ATOM 802 O O . CYS A 1 106 ? 2.094 1.573 -8.678 1.00 93.69 106 CYS A O 1
ATOM 804 N N . LEU A 1 107 ? 3.531 1.712 -6.952 1.00 93.00 107 LEU A N 1
ATOM 805 C CA . LEU A 1 107 ? 4.668 2.100 -7.775 1.00 93.00 107 LEU A CA 1
ATOM 806 C C . LEU A 1 107 ? 5.172 0.886 -8.561 1.00 93.00 107 LEU A C 1
ATOM 808 O O . LEU A 1 107 ? 5.594 -0.110 -7.976 1.00 93.00 107 LEU A O 1
ATOM 812 N N . ALA A 1 108 ? 5.143 0.986 -9.889 1.00 88.81 108 ALA A N 1
ATOM 813 C CA . ALA A 1 108 ? 5.665 -0.050 -10.769 1.00 88.81 108 ALA A CA 1
ATOM 814 C C . ALA A 1 108 ? 7.190 -0.136 -10.652 1.00 88.81 108 ALA A C 1
ATOM 816 O O . ALA A 1 108 ? 7.891 0.879 -10.753 1.00 88.81 108 ALA A O 1
ATOM 817 N N . SER A 1 109 ? 7.716 -1.345 -10.463 1.00 86.06 109 SER A N 1
ATOM 818 C CA . SER A 1 109 ? 9.159 -1.543 -10.417 1.00 86.06 109 SER A CA 1
ATOM 819 C C . SER A 1 109 ? 9.779 -1.451 -11.807 1.00 86.06 109 SER A C 1
ATOM 821 O O . SER A 1 109 ? 9.151 -1.808 -12.800 1.00 86.06 109 SER A O 1
ATOM 823 N N . TRP A 1 110 ? 11.038 -1.013 -11.893 1.00 83.50 110 TRP A N 1
ATOM 824 C CA . TRP A 1 110 ? 11.747 -0.913 -13.176 1.00 83.50 110 TRP A CA 1
ATOM 825 C C . TRP A 1 110 ? 11.885 -2.254 -13.913 1.00 83.50 110 TRP A C 1
ATOM 827 O O . TRP A 1 110 ? 12.112 -2.261 -15.121 1.00 83.50 110 TRP A O 1
ATOM 837 N N . GLY A 1 111 ? 11.788 -3.383 -13.201 1.00 79.94 111 GLY A N 1
ATOM 838 C CA . GLY A 1 111 ? 11.953 -4.729 -13.763 1.00 79.94 111 GLY A CA 1
ATOM 839 C C . GLY A 1 111 ? 13.377 -5.036 -14.250 1.00 79.94 111 GLY A C 1
ATOM 840 O O . GLY A 1 111 ? 13.662 -6.145 -14.696 1.00 79.94 111 GLY A O 1
ATOM 841 N N . THR A 1 112 ? 14.290 -4.069 -14.157 1.00 80.81 112 THR A N 1
ATOM 842 C CA . THR A 1 112 ? 15.698 -4.193 -14.515 1.00 80.81 112 THR A CA 1
ATOM 843 C C . THR A 1 112 ? 16.579 -4.032 -13.285 1.00 80.81 112 THR A C 1
ATOM 845 O O . THR A 1 112 ? 16.236 -3.357 -12.314 1.00 80.81 112 THR A O 1
ATOM 848 N N . LEU A 1 113 ? 17.754 -4.659 -13.331 1.00 78.69 113 LEU A N 1
ATOM 849 C CA . LEU A 1 113 ? 18.785 -4.427 -12.328 1.00 78.69 113 LEU A CA 1
ATOM 850 C C . LEU A 1 113 ? 19.306 -2.983 -12.424 1.00 78.69 113 LEU A C 1
ATOM 852 O O . LEU A 1 113 ? 19.385 -2.444 -13.537 1.00 78.69 113 LEU A O 1
ATOM 856 N N . PRO A 1 114 ? 19.722 -2.380 -11.295 1.00 75.94 114 PRO A N 1
ATOM 857 C CA . PRO A 1 114 ? 20.407 -1.095 -11.299 1.00 75.94 114 PRO A CA 1
ATOM 858 C C . PRO A 1 114 ? 21.552 -1.076 -12.317 1.00 75.94 114 PRO A C 1
ATOM 860 O O . PRO A 1 114 ? 22.236 -2.081 -12.515 1.00 75.94 114 PRO A O 1
ATOM 863 N N . TYR A 1 115 ? 21.749 0.069 -12.970 1.00 79.31 115 TYR A N 1
ATOM 864 C CA . TYR A 1 115 ? 22.771 0.286 -14.006 1.00 79.31 115 TYR A CA 1
ATOM 865 C C . TYR A 1 115 ? 22.567 -0.472 -15.328 1.00 79.31 115 TYR A C 1
ATOM 867 O O . TYR A 1 115 ? 23.388 -0.336 -16.235 1.00 79.31 115 TYR A O 1
ATOM 875 N N . ARG A 1 116 ? 21.459 -1.207 -15.506 1.00 78.62 116 ARG A N 1
ATOM 876 C CA . ARG A 1 116 ? 21.003 -1.609 -16.844 1.00 78.62 116 ARG A CA 1
ATOM 877 C C . ARG A 1 116 ? 20.112 -0.531 -17.436 1.00 78.62 116 ARG A C 1
ATOM 879 O O . ARG A 1 116 ? 19.206 -0.032 -16.772 1.00 78.62 116 ARG A O 1
ATOM 886 N N . ALA A 1 117 ? 20.351 -0.202 -18.704 1.00 69.31 117 ALA A N 1
ATOM 887 C CA . ALA A 1 117 ? 19.490 0.715 -19.433 1.00 69.31 117 ALA A CA 1
ATOM 888 C C . ALA A 1 117 ? 18.058 0.163 -19.453 1.00 69.31 117 ALA A C 1
ATOM 890 O O . ALA A 1 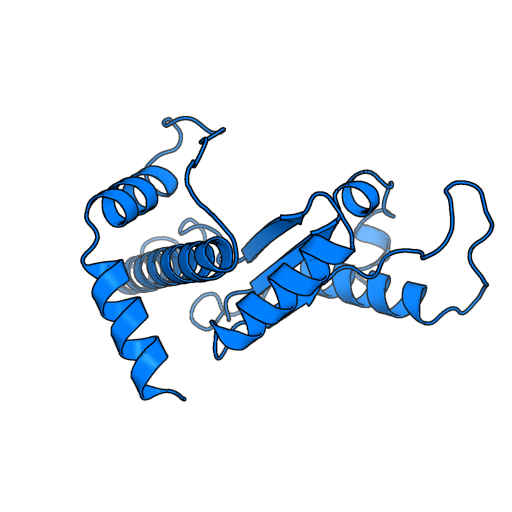117 ? 17.816 -0.937 -19.955 1.00 69.31 117 ALA A O 1
ATOM 891 N N . ALA A 1 118 ? 17.118 0.928 -18.900 1.00 68.06 118 ALA A N 1
ATOM 892 C CA . ALA A 1 118 ? 15.707 0.640 -19.074 1.00 68.06 118 ALA A CA 1
ATOM 893 C C . ALA A 1 118 ? 15.348 0.784 -20.567 1.00 68.06 118 ALA A C 1
ATOM 895 O O . ALA A 1 118 ? 15.886 1.669 -21.247 1.00 68.06 118 ALA A O 1
ATOM 896 N N . PRO A 1 119 ? 14.459 -0.067 -21.103 1.00 68.88 119 PRO A N 1
ATOM 897 C CA . PRO A 1 119 ? 14.010 0.064 -22.481 1.00 68.88 119 PRO A CA 1
ATOM 898 C C . PRO A 1 119 ? 13.353 1.435 -22.694 1.00 68.88 119 PRO A C 1
ATOM 900 O O . PRO A 1 119 ? 12.441 1.832 -21.964 1.00 68.88 119 PRO A O 1
ATOM 903 N N . LYS A 1 120 ? 13.830 2.175 -23.704 1.00 64.75 120 LYS A N 1
ATOM 904 C CA . LYS A 1 120 ? 13.252 3.469 -24.094 1.00 64.75 120 LYS A CA 1
ATOM 905 C C . LYS A 1 120 ? 11.793 3.256 -24.509 1.00 64.75 120 LYS A C 1
ATOM 907 O O . LYS A 1 120 ? 11.521 2.396 -25.340 1.00 64.75 120 LYS A O 1
ATOM 912 N N . GLY A 1 121 ? 10.875 4.040 -23.942 1.00 65.94 121 GLY A N 1
ATOM 913 C CA . GLY A 1 121 ? 9.441 3.937 -24.242 1.00 65.94 121 GLY A CA 1
ATOM 914 C C . GLY A 1 121 ? 8.715 2.777 -23.553 1.00 65.94 121 GLY A C 1
ATOM 915 O O . GLY A 1 121 ? 7.613 2.431 -23.964 1.00 65.94 121 GLY A O 1
ATOM 916 N N . GLY A 1 122 ? 9.303 2.164 -22.519 1.00 76.62 122 GLY A N 1
ATOM 917 C CA . GLY A 1 122 ? 8.610 1.147 -21.727 1.00 76.62 122 GLY A CA 1
ATOM 918 C C . GLY A 1 122 ? 7.393 1.714 -20.985 1.00 76.62 122 GLY A C 1
ATOM 919 O O . GLY A 1 122 ? 7.468 2.803 -20.414 1.00 76.62 122 GLY A O 1
ATOM 920 N N . ALA A 1 123 ? 6.296 0.951 -20.937 1.00 84.94 123 ALA A N 1
ATOM 921 C CA . ALA A 1 123 ? 5.069 1.314 -20.212 1.00 84.94 123 ALA A CA 1
ATOM 922 C C . ALA A 1 123 ? 5.331 1.668 -18.734 1.00 84.94 123 ALA A C 1
ATOM 924 O O . ALA A 1 123 ? 4.762 2.623 -18.211 1.00 84.94 123 ALA A O 1
ATOM 925 N N . VAL A 1 124 ? 6.297 0.980 -18.116 1.00 87.44 124 VAL A N 1
ATOM 926 C CA . VAL A 1 124 ? 6.759 1.200 -16.736 1.00 87.44 124 VAL A CA 1
ATOM 927 C C . VAL A 1 124 ? 7.160 2.656 -16.474 1.00 87.44 124 VAL A C 1
ATOM 929 O O . VAL A 1 124 ? 6.893 3.186 -15.400 1.00 87.44 124 VAL A O 1
ATOM 932 N N . PHE A 1 125 ? 7.767 3.342 -17.450 1.00 87.00 125 PHE A N 1
ATOM 933 C CA . PHE A 1 125 ? 8.114 4.755 -17.287 1.00 87.00 125 PHE A CA 1
ATOM 934 C C . PHE A 1 125 ? 6.859 5.622 -17.121 1.00 87.00 125 PHE A C 1
ATOM 936 O O . PHE A 1 125 ? 6.802 6.461 -16.223 1.00 87.00 125 PHE A O 1
ATOM 943 N N . GLY A 1 126 ? 5.845 5.395 -17.963 1.00 88.50 126 GLY A N 1
ATOM 944 C CA . GLY A 1 126 ? 4.575 6.118 -17.907 1.00 88.50 126 GLY A CA 1
ATOM 945 C C . GLY A 1 126 ? 3.809 5.843 -16.616 1.00 88.50 126 GLY A C 1
ATOM 946 O O . GLY A 1 126 ? 3.316 6.776 -15.990 1.00 88.50 126 GLY A O 1
ATOM 947 N N . GLU A 1 127 ? 3.778 4.587 -16.168 1.00 90.62 127 GLU A N 1
ATOM 948 C CA . GLU A 1 127 ? 3.145 4.191 -14.903 1.00 90.62 127 GLU A CA 1
ATOM 949 C C . GLU A 1 127 ? 3.804 4.865 -13.694 1.00 90.62 127 GLU A C 1
ATOM 951 O O . GLU A 1 127 ? 3.115 5.407 -12.828 1.00 90.62 127 GLU A O 1
ATOM 956 N N . ARG A 1 128 ? 5.141 4.906 -13.652 1.00 90.25 128 ARG A N 1
ATOM 957 C CA . ARG A 1 128 ? 5.880 5.595 -12.585 1.00 90.25 128 ARG A CA 1
ATOM 958 C C . ARG A 1 128 ? 5.666 7.107 -12.627 1.00 90.25 128 ARG A C 1
ATOM 960 O O . ARG A 1 128 ? 5.454 7.714 -11.580 1.00 90.25 128 ARG A O 1
ATOM 967 N N . ALA A 1 129 ? 5.682 7.718 -13.811 1.00 89.50 129 ALA A N 1
ATOM 968 C CA . ALA A 1 129 ? 5.394 9.145 -13.958 1.00 89.50 129 ALA A CA 1
ATOM 969 C C . ALA A 1 129 ? 3.965 9.480 -13.499 1.00 89.50 129 ALA A C 1
ATOM 971 O O . ALA A 1 129 ? 3.762 10.449 -12.766 1.00 89.50 129 ALA A O 1
ATOM 972 N N . ALA A 1 130 ? 2.987 8.640 -13.852 1.00 90.06 130 ALA A N 1
ATOM 973 C CA . ALA A 1 130 ? 1.611 8.773 -13.394 1.00 90.06 130 ALA A CA 1
ATOM 974 C C . ALA A 1 130 ? 1.514 8.646 -11.865 1.00 90.06 130 ALA A C 1
ATOM 976 O O . ALA A 1 130 ? 0.912 9.508 -11.227 1.00 90.06 130 ALA A O 1
ATOM 977 N N . PHE A 1 131 ? 2.168 7.652 -11.256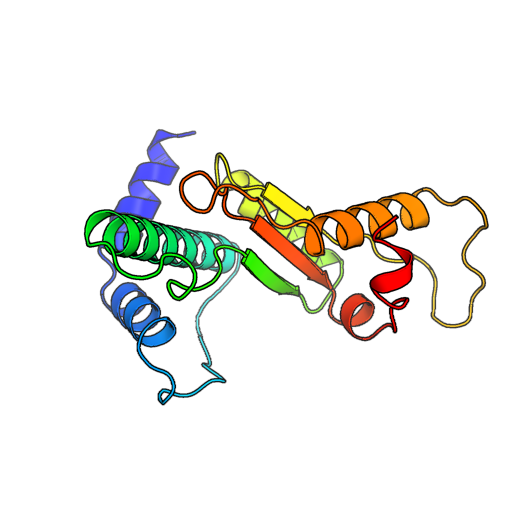 1.00 92.62 131 PHE A N 1
ATOM 978 C CA . PHE A 1 13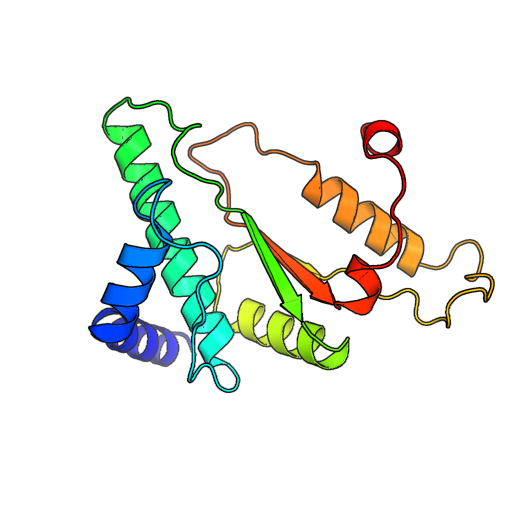1 ? 2.232 7.507 -9.798 1.00 92.62 131 PHE A CA 1
ATOM 979 C C . PHE A 1 131 ? 2.773 8.774 -9.117 1.00 92.62 131 PHE A C 1
ATOM 981 O O . PHE A 1 131 ? 2.151 9.298 -8.194 1.00 92.62 131 PHE A O 1
ATOM 988 N N . LEU A 1 132 ? 3.892 9.319 -9.607 1.00 91.19 132 LEU A N 1
ATOM 989 C CA . LEU A 1 132 ? 4.487 10.535 -9.043 1.00 91.19 132 LEU A CA 1
ATOM 990 C C . LEU A 1 132 ? 3.595 11.768 -9.251 1.00 91.19 132 LEU A C 1
ATOM 992 O O . LEU A 1 132 ? 3.466 12.586 -8.344 1.00 91.19 132 LEU A O 1
ATOM 996 N N . SER A 1 133 ? 2.921 11.888 -10.398 1.00 89.69 133 SER A N 1
ATOM 997 C CA . SER A 1 133 ? 1.950 12.970 -10.616 1.00 89.69 133 SER A CA 1
ATOM 998 C C . SER A 1 133 ? 0.770 12.894 -9.642 1.00 89.69 133 SER A C 1
ATOM 1000 O O . SER A 1 133 ? 0.325 13.919 -9.133 1.00 89.69 133 SER A O 1
ATOM 1002 N N . LYS A 1 134 ? 0.304 11.683 -9.310 1.00 90.12 134 LYS A N 1
ATOM 1003 C CA . LYS A 1 134 ? -0.767 11.456 -8.331 1.00 90.12 134 LYS A CA 1
ATOM 1004 C C . LYS A 1 134 ? -0.318 11.768 -6.908 1.00 90.12 134 LYS A C 1
ATOM 1006 O O . LYS A 1 134 ? -1.118 12.277 -6.128 1.00 90.12 134 LYS A O 1
ATOM 1011 N N . LEU A 1 135 ? 0.954 11.520 -6.600 1.00 88.75 135 LEU A N 1
ATOM 1012 C CA . LEU A 1 135 ? 1.571 11.896 -5.331 1.00 88.75 135 LEU A CA 1
ATOM 1013 C C . LEU A 1 135 ? 1.666 13.424 -5.172 1.00 88.75 135 LEU A C 1
ATOM 1015 O O . LEU A 1 135 ? 1.401 13.950 -4.095 1.00 88.75 135 LEU A O 1
ATOM 1019 N N . LEU A 1 136 ? 2.017 14.141 -6.246 1.00 87.62 136 LEU A N 1
ATOM 1020 C CA . LEU A 1 136 ? 2.095 15.608 -6.253 1.00 87.62 136 LEU A CA 1
ATOM 1021 C C . LEU A 1 136 ? 0.723 16.282 -6.299 1.00 87.62 136 LEU A C 1
ATOM 1023 O O . LEU A 1 136 ? 0.571 17.407 -5.816 1.00 87.62 136 LEU A O 1
ATOM 1027 N N . TYR A 1 137 ? -0.271 15.615 -6.884 1.00 84.44 137 TYR A N 1
ATOM 1028 C CA . TYR A 1 137 ? -1.631 16.118 -6.932 1.00 84.44 137 TYR A CA 1
ATOM 1029 C C . TYR A 1 137 ? -2.177 16.268 -5.511 1.00 84.44 137 TYR A C 1
ATOM 1031 O O . TYR A 1 137 ? -2.188 15.319 -4.724 1.00 84.44 137 TYR A O 1
ATOM 1039 N N . ARG A 1 138 ? -2.658 17.464 -5.181 1.00 74.62 138 ARG A N 1
ATOM 1040 C CA . ARG A 1 138 ? -3.355 17.737 -3.928 1.00 74.62 138 ARG A CA 1
ATOM 1041 C C . ARG A 1 138 ? -4.776 18.126 -4.275 1.00 74.62 138 ARG A C 1
ATOM 1043 O O . ARG A 1 138 ? -4.980 19.063 -5.044 1.00 74.62 138 ARG A O 1
ATOM 1050 N N . ASP A 1 139 ? -5.740 17.398 -3.726 1.00 69.75 139 ASP A N 1
ATOM 1051 C CA . ASP A 1 139 ? -7.136 17.763 -3.906 1.00 69.75 139 ASP A CA 1
ATOM 1052 C C . ASP A 1 139 ? -7.381 19.137 -3.259 1.00 69.75 139 ASP A C 1
ATOM 1054 O O . ASP A 1 139 ? -6.975 19.398 -2.120 1.00 69.75 139 ASP A O 1
ATOM 1058 N N . ASN A 1 140 ? -8.009 20.031 -4.018 1.00 61.19 140 ASN A N 1
ATOM 1059 C CA . ASN A 1 140 ? -8.324 21.387 -3.584 1.00 61.19 140 ASN A CA 1
ATOM 1060 C C . ASN A 1 140 ? -9.552 21.420 -2.663 1.00 61.19 140 ASN A C 1
ATOM 1062 O O . ASN A 1 140 ? -9.784 22.438 -2.009 1.00 61.19 140 ASN A O 1
ATOM 1066 N N . SER A 1 141 ? -10.323 20.326 -2.584 1.00 65.19 141 SER A N 1
ATOM 1067 C CA . SER A 1 141 ? -11.466 20.195 -1.680 1.00 65.19 141 SER A CA 1
ATOM 1068 C C . SER A 1 141 ? -11.097 19.388 -0.426 1.00 65.19 141 SER A C 1
ATOM 1070 O O . SER A 1 141 ? -11.164 18.159 -0.432 1.00 65.19 141 SER A O 1
ATOM 1072 N N . PRO A 1 142 ? -10.736 20.039 0.699 1.00 61.00 142 PRO A N 1
ATOM 1073 C CA . PRO A 1 142 ? -10.306 19.333 1.909 1.00 61.00 142 PRO A CA 1
ATOM 1074 C C . PRO A 1 142 ? -11.415 18.491 2.561 1.00 61.00 142 PRO A C 1
ATOM 1076 O O . PRO A 1 142 ? -11.113 17.594 3.343 1.00 61.00 142 PRO A O 1
ATOM 1079 N N . LEU A 1 143 ? -12.685 18.776 2.248 1.00 60.22 143 LEU A N 1
ATOM 1080 C CA . LEU A 1 143 ? -13.857 18.114 2.833 1.00 60.22 143 LEU A CA 1
ATOM 1081 C C . LEU A 1 143 ? -14.245 16.820 2.108 1.00 60.22 143 LEU A C 1
ATOM 1083 O O . LEU A 1 143 ? -14.743 15.897 2.745 1.00 60.22 143 LEU A O 1
ATOM 1087 N N . ASN A 1 144 ? -13.996 16.749 0.797 1.00 65.06 144 ASN A N 1
ATOM 1088 C CA . ASN A 1 144 ? -14.365 15.608 -0.046 1.00 65.06 144 ASN A CA 1
ATOM 1089 C C . ASN A 1 144 ? -13.158 14.777 -0.495 1.00 65.06 144 ASN A C 1
ATOM 1091 O O . ASN A 1 144 ? -13.330 13.858 -1.292 1.00 65.06 144 ASN A O 1
ATOM 1095 N N . ALA A 1 145 ? -11.961 15.082 0.015 1.00 72.88 145 ALA A N 1
ATOM 1096 C CA . ALA A 1 145 ? -10.747 14.370 -0.345 1.00 72.88 145 ALA A CA 1
ATOM 1097 C C . ALA A 1 145 ? -10.898 12.870 -0.046 1.00 72.88 145 ALA A C 1
ATOM 1099 O O . ALA A 1 145 ? -11.039 12.448 1.108 1.00 72.88 145 ALA A O 1
ATOM 1100 N N . THR A 1 146 ? -10.870 12.064 -1.103 1.00 82.88 146 THR A N 1
ATOM 1101 C CA . THR A 1 146 ? -10.829 10.607 -1.008 1.00 82.88 146 THR A CA 1
ATOM 1102 C C . THR A 1 146 ? -9.505 10.188 -0.371 1.00 82.88 146 THR A C 1
ATOM 1104 O O . THR A 1 146 ? -8.462 10.705 -0.775 1.00 82.88 146 THR A O 1
ATOM 1107 N N . PRO A 1 147 ? -9.501 9.273 0.617 1.00 87.75 147 PRO A N 1
ATOM 1108 C CA . PRO A 1 147 ? -8.258 8.730 1.151 1.00 87.75 147 PRO A CA 1
ATOM 1109 C C . PRO A 1 147 ? -7.437 8.072 0.043 1.00 87.75 147 PRO A C 1
ATOM 1111 O O . PRO A 1 147 ? -8.004 7.450 -0.861 1.00 87.75 147 PRO A O 1
ATOM 1114 N N . ARG A 1 148 ? -6.110 8.207 0.123 1.00 91.00 148 ARG A N 1
ATOM 1115 C CA . ARG A 1 148 ? -5.191 7.672 -0.886 1.00 91.00 148 ARG A CA 1
ATOM 1116 C C . ARG A 1 148 ? -4.124 6.825 -0.222 1.00 91.00 148 ARG A C 1
ATOM 1118 O O . ARG A 1 148 ? -3.507 7.246 0.755 1.00 91.00 148 ARG A O 1
ATOM 1125 N N . VAL A 1 149 ? -3.887 5.640 -0.763 1.00 94.19 149 VAL A N 1
ATOM 1126 C CA . VAL A 1 149 ? -2.845 4.735 -0.283 1.00 94.19 149 VAL A CA 1
ATOM 1127 C C . VAL A 1 149 ? -1.833 4.521 -1.393 1.00 94.19 149 VAL A C 1
ATOM 1129 O O . VAL A 1 149 ? -2.167 4.063 -2.483 1.00 94.19 149 VAL A O 1
ATOM 1132 N N . PHE A 1 150 ? -0.585 4.858 -1.105 1.00 95.25 150 PHE A N 1
ATOM 1133 C CA . PHE A 1 150 ? 0.551 4.678 -1.990 1.00 95.25 150 PHE A CA 1
ATOM 1134 C C . PHE A 1 150 ? 1.351 3.474 -1.508 1.00 95.25 150 PHE A C 1
ATOM 1136 O O . PHE A 1 150 ? 1.885 3.487 -0.404 1.00 95.25 150 PHE A O 1
ATOM 1143 N N . VAL A 1 151 ? 1.440 2.434 -2.325 1.00 95.69 151 VAL A N 1
ATOM 1144 C CA . VAL A 1 151 ? 2.208 1.224 -2.039 1.00 95.69 151 VAL A CA 1
ATOM 1145 C C . VAL A 1 151 ? 3.511 1.271 -2.826 1.00 95.69 151 VAL A C 1
ATOM 1147 O O . VAL A 1 151 ? 3.508 1.459 -4.046 1.00 95.69 151 VAL A O 1
ATOM 1150 N N . VAL A 1 152 ? 4.635 1.110 -2.133 1.00 95.44 152 VAL A N 1
ATOM 1151 C CA . VAL A 1 152 ? 5.972 1.121 -2.733 1.00 95.44 152 VAL A CA 1
ATOM 1152 C C . VAL A 1 152 ? 6.806 -0.041 -2.212 1.00 95.44 152 VAL A C 1
ATOM 1154 O O . VAL A 1 152 ? 6.735 -0.403 -1.041 1.00 95.44 152 VAL A O 1
ATOM 1157 N N . CYS A 1 153 ? 7.642 -0.607 -3.075 1.00 94.19 153 CYS A N 1
ATOM 1158 C CA . CYS A 1 153 ? 8.697 -1.519 -2.650 1.00 94.19 153 CYS A CA 1
ATOM 1159 C C . CYS A 1 153 ? 9.886 -0.714 -2.105 1.00 94.19 153 CYS A C 1
ATOM 1161 O O . CYS A 1 153 ? 10.235 0.338 -2.651 1.00 94.19 153 CYS A O 1
ATOM 1163 N N . LEU A 1 154 ? 10.554 -1.225 -1.069 1.00 92.88 154 LEU A N 1
ATOM 1164 C CA . LEU A 1 154 ? 11.721 -0.598 -0.449 1.00 92.88 154 LEU A CA 1
ATOM 1165 C C . LEU A 1 154 ? 12.820 -0.295 -1.476 1.00 92.88 154 LEU A C 1
ATOM 1167 O O . LEU A 1 154 ? 13.403 0.787 -1.466 1.00 92.88 154 LEU A O 1
ATOM 1171 N N . ARG A 1 155 ? 13.069 -1.221 -2.411 1.00 89.56 155 ARG A N 1
ATOM 1172 C CA . ARG A 1 155 ? 14.068 -1.027 -3.474 1.00 89.56 155 ARG A CA 1
ATOM 1173 C C . ARG A 1 155 ? 13.748 0.181 -4.352 1.00 89.56 155 ARG A C 1
ATOM 1175 O O . ARG A 1 155 ? 14.646 0.938 -4.707 1.00 89.56 155 ARG A O 1
ATOM 1182 N N . ASP A 1 156 ? 12.480 0.344 -4.713 1.00 88.69 156 ASP A N 1
ATOM 1183 C CA . ASP A 1 156 ? 12.039 1.442 -5.566 1.00 88.69 156 ASP A CA 1
ATOM 1184 C C . ASP A 1 156 ? 12.041 2.777 -4.818 1.00 88.69 156 ASP A C 1
ATOM 1186 O O . ASP A 1 156 ? 12.362 3.799 -5.418 1.00 88.69 156 ASP A O 1
ATOM 1190 N N . LEU A 1 157 ? 11.762 2.770 -3.512 1.00 90.94 157 LEU A N 1
ATOM 1191 C CA . LEU A 1 157 ? 11.845 3.958 -2.662 1.00 90.94 157 LEU A CA 1
ATOM 1192 C C . LEU A 1 157 ? 13.285 4.472 -2.511 1.00 90.94 157 LEU A C 1
ATOM 1194 O O . LEU A 1 157 ? 13.508 5.678 -2.482 1.00 90.94 157 LEU A O 1
ATOM 1198 N N . LEU A 1 158 ? 14.259 3.563 -2.425 1.00 90.12 158 LEU A N 1
ATOM 1199 C CA . LEU A 1 158 ? 15.681 3.905 -2.315 1.00 90.12 158 LEU A CA 1
ATOM 1200 C C . LEU A 1 158 ? 16.302 4.340 -3.650 1.00 90.12 158 LEU A C 1
ATOM 1202 O O . LEU A 1 158 ? 17.421 4.856 -3.670 1.00 90.12 158 LEU A O 1
ATOM 1206 N N . SER A 1 159 ? 15.604 4.130 -4.769 1.00 86.56 159 SER A N 1
ATOM 1207 C CA . SER A 1 159 ? 16.053 4.631 -6.064 1.00 86.56 159 SER A CA 1
ATOM 1208 C C . SER A 1 159 ? 15.819 6.145 -6.154 1.00 86.56 159 SER A C 1
ATOM 1210 O O . SER A 1 159 ? 14.732 6.608 -5.809 1.00 86.56 159 SER A O 1
ATOM 1212 N N . PRO A 1 160 ? 16.807 6.941 -6.601 1.00 86.19 160 PRO A N 1
ATOM 1213 C CA . PRO A 1 160 ? 16.626 8.381 -6.709 1.00 86.19 160 PRO A CA 1
ATOM 1214 C C . PRO A 1 160 ? 15.557 8.706 -7.758 1.00 86.19 160 PRO A C 1
ATOM 1216 O O . PRO A 1 160 ? 15.552 8.149 -8.860 1.00 86.19 160 PRO A O 1
ATOM 1219 N N . PHE A 1 161 ? 14.667 9.632 -7.412 1.00 84.81 161 PHE A N 1
ATOM 1220 C CA . PHE A 1 161 ? 13.642 10.159 -8.308 1.00 84.81 161 PHE A CA 1
ATOM 1221 C C . PHE A 1 161 ? 14.089 11.485 -8.930 1.00 84.81 161 PHE A C 1
ATOM 1223 O O . PHE A 1 161 ? 15.036 12.118 -8.467 1.00 84.81 161 PHE A O 1
ATOM 1230 N N . CYS A 1 162 ? 13.409 11.895 -10.000 1.00 83.81 162 CYS A N 1
ATOM 1231 C CA . CYS A 1 162 ? 13.583 13.226 -10.569 1.00 83.81 162 CYS A CA 1
ATOM 1232 C C . CYS A 1 162 ? 13.017 14.310 -9.642 1.00 83.81 162 CYS A C 1
ATOM 1234 O O . CYS A 1 162 ? 12.154 14.043 -8.801 1.00 83.81 162 CYS A O 1
ATOM 1236 N N . ASP A 1 163 ? 13.485 15.545 -9.829 1.00 87.56 163 ASP A N 1
ATOM 1237 C CA . ASP A 1 163 ? 12.982 16.683 -9.069 1.00 87.56 163 ASP A CA 1
ATOM 1238 C C . ASP A 1 163 ? 11.476 16.885 -9.313 1.00 87.56 163 ASP A C 1
ATOM 1240 O O . ASP A 1 163 ? 11.019 16.844 -10.463 1.00 87.56 163 ASP A O 1
ATOM 1244 N N . PRO A 1 164 ? 10.688 17.182 -8.264 1.00 86.56 164 PRO A N 1
ATOM 1245 C CA . PRO A 1 164 ? 9.234 17.297 -8.373 1.00 86.56 164 PRO A CA 1
ATOM 1246 C C . PRO A 1 164 ? 8.793 18.442 -9.295 1.00 86.56 164 PRO A C 1
ATOM 1248 O O . PRO A 1 164 ? 7.726 18.376 -9.898 1.00 86.56 164 PRO A O 1
ATOM 1251 N N . GLU A 1 165 ? 9.619 19.479 -9.446 1.00 87.31 165 GLU A N 1
ATOM 1252 C CA . GLU A 1 165 ? 9.395 20.607 -10.360 1.00 87.31 165 GLU A CA 1
ATOM 1253 C C . GLU A 1 165 ? 9.233 20.155 -11.822 1.00 87.31 165 GLU A C 1
ATOM 1255 O O . GLU A 1 165 ? 8.463 20.746 -12.577 1.00 87.31 165 GLU A O 1
ATOM 1260 N N . GLN A 1 166 ? 9.907 19.072 -12.224 1.00 84.31 166 GLN A N 1
ATOM 1261 C CA . GLN A 1 166 ? 9.852 18.555 -13.595 1.00 84.31 166 GLN A CA 1
ATOM 1262 C C . GLN A 1 166 ? 8.502 17.903 -13.932 1.00 84.31 166 GLN A C 1
ATOM 1264 O O . GLN A 1 166 ? 8.168 17.768 -15.108 1.00 84.31 166 GLN A O 1
ATOM 1269 N N . LEU A 1 167 ? 7.730 17.517 -12.912 1.00 82.19 167 LEU A N 1
ATOM 1270 C CA . LEU A 1 167 ? 6.461 16.797 -13.034 1.00 82.19 167 LEU A CA 1
ATOM 1271 C C . LEU A 1 167 ? 5.222 17.693 -12.875 1.00 82.19 167 LEU A C 1
ATOM 1273 O O . LEU A 1 167 ? 4.117 17.231 -13.132 1.00 82.19 167 LEU A O 1
ATOM 1277 N N . LYS A 1 168 ? 5.378 18.959 -12.460 1.00 75.38 168 LYS A N 1
ATOM 1278 C CA . LYS A 1 168 ? 4.268 19.910 -12.228 1.00 75.38 168 LYS A CA 1
ATOM 1279 C C . LYS A 1 168 ? 3.729 20.592 -13.501 1.00 75.38 168 LYS A C 1
ATOM 1281 O O . LYS A 1 168 ? 2.968 21.549 -13.381 1.00 75.38 168 LYS A O 1
ATOM 1286 N N . LYS A 1 169 ? 4.172 20.175 -14.688 1.00 56.41 169 LYS A N 1
ATOM 1287 C CA . LYS A 1 169 ? 3.798 20.812 -15.961 1.00 56.41 169 LYS A CA 1
ATOM 1288 C C . LYS A 1 169 ? 2.408 20.426 -16.441 1.00 56.41 169 LYS A C 1
ATOM 1290 O O . LYS A 1 169 ? 2.038 19.246 -16.273 1.00 56.41 169 LYS A O 1
#

Foldseek 3Di:
DVVVLVVVLVVCVVDVVLVVVLVQVQDDPPPDPVDDDPDCPQLSVLSSLVVNLVVLLVQLLVCVVVVHDSPVSDALEAEAEDADPVRLVSNQVSNVVNDDQAAEAEQQDLPDDPPDDRPPPDPSVVSNLVLLLVVVDDDPDSNPDHRYYYGYYPVRVPDDDDDSVVSPD

Secondary structure (DSSP, 8-state):
-HHHHHHHHHHHHH-HHHHHHHHHTTS-TTS-SSPP-----TTHHHHHHHHHHHHHHHHHHHHHHTTS-TTTS--SEEEEEESSHHHHHHHHHHHHHH-SS-EEEEPPP--S-TTSPPPTT-HHHHHHHHHHHHHH---S-TTT---EEEEEEHHHHTSPPPPGGGG--

pLDDT: mean 80.87, std 11.46, range [50.16, 95.69]

Radius of gyration: 17.86 Å; chains: 1; bounding box: 44×37×47 Å

Sequence (169 aa):
MHSLDNIVTTKLKKWQELGAVLSGLGQDEGRAFPAQIEGLDGSLASFFVRAFLDGQKSKKIQAAQYGTDARSAGSLDVLAVAATERDALDLRQDLETVMEGVEIYCLASWGTLPYRAAPKGGAVFGERAAFLSKLLYRDNSPLNATPRVFVVCLRDLLSPFCDPEQLKK